Protein AF-A0A399SMX0-F1 (afdb_monomer_lite)

Organism: NCBI:txid2305463

Foldseek 3Di:
DDDDDPVVVVVVCCLLPVCLVVVVVCVCVVVVVVVVVCVVQPDDDDLDDDPPDDDPLDDPVLVVLVVQLVVLVVLLVVLVCCLRCVVPPVCVVPPDPVSVVVNVVSVVSNVVSVVSNVVSVVVNCVVCVVVLDDDPQQVVCVVCVQVSPVPSPGDGRDADSHHNVRSVVD

pLDDT: mean 92.51, std 8.22, range [53.62, 98.69]

Structure (mmCIF, N/CA/C/O backbone):
data_AF-A0A399SMX0-F1
#
_entry.id   AF-A0A399SMX0-F1
#
loop_
_atom_site.group_PDB
_atom_site.id
_atom_site.type_symbol
_atom_site.label_atom_id
_atom_site.label_alt_id
_atom_site.label_comp_id
_atom_site.label_asym_id
_atom_site.label_entity_id
_atom_site.label_seq_id
_atom_site.pdbx_PDB_ins_code
_atom_site.Cartn_x
_atom_site.Cartn_y
_atom_site.Cartn_z
_atom_site.occupancy
_atom_site.B_iso_or_equiv
_atom_site.auth_seq_id
_atom_site.auth_comp_id
_atom_site.auth_asym_id
_atom_site.auth_atom_id
_atom_site.pdbx_PDB_model_num
ATOM 1 N N . GLY A 1 1 ? 38.372 -0.736 -23.455 1.00 63.16 1 GLY A N 1
ATOM 2 C CA . GLY A 1 1 ? 37.572 -1.601 -22.562 1.00 63.16 1 GLY A CA 1
ATOM 3 C C . GLY A 1 1 ? 36.340 -0.846 -22.109 1.00 63.16 1 GLY A C 1
ATOM 4 O O . GLY A 1 1 ? 36.439 0.355 -21.906 1.00 63.16 1 GLY A O 1
ATOM 5 N N . VAL A 1 2 ? 35.186 -1.506 -21.988 1.00 72.88 2 VAL A N 1
ATOM 6 C CA . VAL A 1 2 ? 33.956 -0.865 -21.489 1.00 72.88 2 VAL A CA 1
ATOM 7 C C . VAL A 1 2 ? 34.016 -0.830 -19.962 1.00 72.88 2 VAL A C 1
ATOM 9 O O . VAL A 1 2 ? 34.093 -1.879 -19.324 1.00 72.88 2 VAL A O 1
ATOM 12 N N . LEU A 1 3 ? 34.013 0.364 -19.368 1.00 81.06 3 LEU A N 1
ATOM 13 C CA . LEU A 1 3 ? 33.960 0.519 -17.915 1.00 81.06 3 LEU A CA 1
ATOM 14 C C . LEU A 1 3 ? 32.567 0.116 -17.423 1.00 81.06 3 LEU A C 1
ATOM 16 O O . LEU A 1 3 ? 31.571 0.769 -17.722 1.00 81.06 3 LEU A O 1
ATOM 20 N N . ILE A 1 4 ? 32.496 -0.983 -16.674 1.00 83.94 4 ILE A N 1
ATOM 21 C CA . ILE A 1 4 ? 31.252 -1.495 -16.105 1.00 83.94 4 ILE A CA 1
ATOM 22 C C . ILE A 1 4 ? 31.286 -1.334 -14.584 1.00 83.94 4 ILE A C 1
ATOM 24 O O . ILE A 1 4 ? 32.104 -1.950 -13.898 1.00 83.94 4 ILE A O 1
ATOM 28 N N . GLN A 1 5 ? 30.333 -0.575 -14.035 1.00 91.38 5 GLN A N 1
ATOM 29 C CA . GLN A 1 5 ? 30.108 -0.524 -12.592 1.00 91.38 5 GLN A CA 1
ATOM 30 C C . GLN A 1 5 ? 29.532 -1.869 -12.112 1.00 91.38 5 GLN A C 1
ATOM 32 O O . GLN A 1 5 ? 28.353 -2.171 -12.321 1.00 91.38 5 GLN A O 1
ATOM 37 N N . ARG A 1 6 ? 30.361 -2.681 -11.444 1.00 90.69 6 ARG A N 1
ATOM 38 C CA . ARG A 1 6 ? 29.998 -4.041 -10.999 1.00 90.69 6 ARG A CA 1
ATOM 39 C C . ARG A 1 6 ? 28.710 -4.074 -10.166 1.00 90.69 6 ARG A C 1
ATOM 41 O O . ARG A 1 6 ? 27.843 -4.902 -10.427 1.00 90.69 6 ARG A O 1
ATOM 48 N N . THR A 1 7 ? 28.558 -3.166 -9.202 1.00 91.81 7 THR A N 1
ATOM 49 C CA . THR A 1 7 ? 27.385 -3.120 -8.309 1.00 91.81 7 THR A CA 1
ATOM 50 C C . THR A 1 7 ? 26.101 -2.763 -9.055 1.00 91.81 7 THR A C 1
ATOM 52 O O . THR A 1 7 ? 25.096 -3.455 -8.905 1.00 91.81 7 THR A O 1
ATOM 55 N N . GLY A 1 8 ? 26.143 -1.745 -9.921 1.00 92.38 8 GLY A N 1
ATOM 56 C CA . GLY A 1 8 ? 24.994 -1.345 -10.736 1.00 92.38 8 GLY A CA 1
ATOM 57 C C . GLY A 1 8 ? 24.539 -2.455 -11.684 1.00 92.38 8 GLY A C 1
ATOM 58 O O . GLY A 1 8 ? 23.341 -2.705 -11.818 1.00 92.38 8 GLY A O 1
ATOM 59 N N . GLN A 1 9 ? 25.481 -3.197 -12.278 1.00 92.94 9 GLN A N 1
ATOM 60 C CA . GLN A 1 9 ? 25.138 -4.368 -13.087 1.00 92.94 9 GLN A CA 1
ATOM 61 C C . GLN A 1 9 ? 24.515 -5.499 -12.273 1.00 92.94 9 GLN A C 1
ATOM 63 O O . GLN A 1 9 ? 23.510 -6.055 -12.712 1.00 92.94 9 GLN A O 1
ATOM 68 N N . LYS A 1 10 ? 25.053 -5.818 -11.087 1.00 94.12 10 LYS A N 1
ATOM 69 C CA . LYS A 1 10 ? 24.447 -6.821 -10.196 1.00 94.12 10 LYS A CA 1
ATOM 70 C C . LYS A 1 10 ? 23.005 -6.449 -9.844 1.00 94.12 10 LYS A C 1
ATOM 72 O O . LYS A 1 10 ? 22.117 -7.282 -10.003 1.00 94.12 10 LYS A O 1
ATOM 77 N N . TRP A 1 11 ? 22.756 -5.195 -9.459 1.00 93.50 11 TRP A N 1
ATOM 78 C CA . TRP A 1 11 ? 21.399 -4.707 -9.192 1.00 93.50 11 TRP A CA 1
ATOM 79 C C . TRP A 1 11 ? 20.492 -4.812 -10.420 1.00 93.50 11 TRP A C 1
ATOM 81 O O . TRP A 1 11 ? 19.371 -5.302 -10.322 1.00 93.50 11 TRP A O 1
ATOM 91 N N . ARG A 1 12 ? 20.976 -4.407 -11.601 1.00 93.00 12 ARG A N 1
ATOM 92 C CA . ARG A 1 12 ? 20.210 -4.490 -12.852 1.00 93.00 12 ARG A CA 1
ATOM 93 C C . ARG A 1 12 ? 19.805 -5.926 -13.186 1.00 93.00 12 ARG A C 1
ATOM 95 O O . ARG A 1 12 ? 18.670 -6.137 -13.610 1.00 93.00 12 ARG A O 1
ATOM 102 N N . LEU A 1 13 ? 20.718 -6.885 -13.028 1.00 94.44 13 LEU A N 1
ATOM 103 C CA . LEU A 1 13 ? 20.450 -8.307 -13.264 1.00 94.44 13 LEU A CA 1
ATOM 104 C C . LEU A 1 13 ? 19.453 -8.861 -12.243 1.00 94.44 13 LEU A C 1
ATOM 106 O O . LEU A 1 13 ? 18.505 -9.536 -12.627 1.00 94.44 13 LEU A O 1
ATOM 110 N N . PHE A 1 14 ? 19.611 -8.517 -10.965 1.00 95.25 14 PHE A N 1
ATOM 111 C CA . PHE A 1 14 ? 18.680 -8.929 -9.917 1.00 95.25 14 PHE A CA 1
ATOM 112 C C . PHE A 1 14 ? 17.272 -8.357 -10.132 1.00 95.25 14 PHE A C 1
ATOM 114 O O . PHE A 1 14 ? 16.289 -9.096 -10.100 1.00 95.25 14 PHE A O 1
ATOM 121 N N 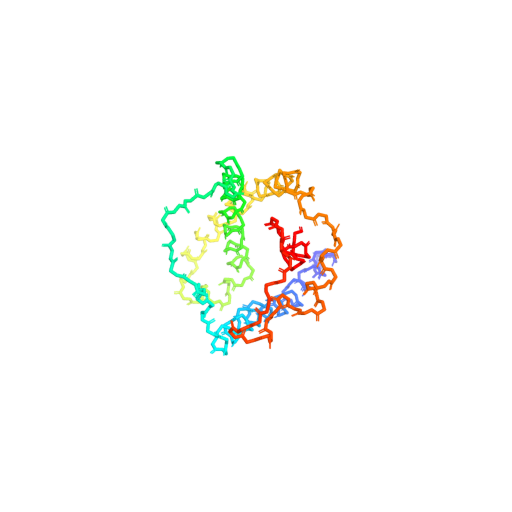. ARG A 1 15 ? 17.175 -7.055 -10.433 1.00 93.50 15 ARG A N 1
ATOM 122 C CA . ARG A 1 15 ? 15.906 -6.371 -10.698 1.0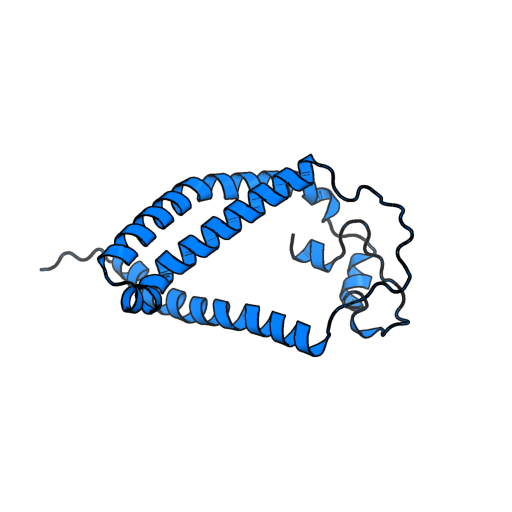0 93.50 15 ARG A CA 1
ATOM 123 C C . ARG A 1 15 ? 15.198 -6.937 -11.923 1.00 93.50 15 ARG A C 1
ATOM 125 O O . ARG A 1 15 ? 14.038 -7.301 -11.815 1.00 93.50 15 ARG A O 1
ATOM 132 N N . ASN A 1 16 ? 15.879 -7.003 -13.068 1.00 92.94 16 ASN A N 1
ATOM 133 C CA . ASN A 1 16 ? 15.265 -7.460 -14.321 1.00 92.94 16 ASN A CA 1
ATOM 134 C C . ASN A 1 16 ? 15.085 -8.986 -14.399 1.00 92.94 16 ASN A C 1
ATOM 136 O O . ASN A 1 16 ? 14.395 -9.456 -15.296 1.00 92.94 16 ASN A O 1
ATOM 140 N N . GLY A 1 17 ? 15.735 -9.746 -13.515 1.00 93.38 17 GLY A N 1
ATOM 141 C CA . GLY A 1 17 ? 15.564 -11.189 -13.381 1.00 93.38 17 GLY A CA 1
ATOM 142 C C . GLY A 1 17 ? 14.630 -11.512 -12.221 1.00 93.38 17 GLY A C 1
ATOM 143 O O . GLY A 1 17 ? 13.412 -11.536 -12.382 1.00 93.38 17 GLY A O 1
ATOM 144 N N . VAL A 1 18 ? 15.214 -11.734 -11.043 1.00 95.00 18 VAL A N 1
ATOM 145 C CA . VAL A 1 18 ? 14.518 -12.228 -9.844 1.00 95.00 18 VAL A CA 1
ATOM 146 C C . VAL A 1 18 ? 13.301 -11.369 -9.492 1.00 95.00 18 VAL A C 1
ATOM 148 O O . VAL A 1 18 ? 12.203 -11.910 -9.390 1.00 95.00 18 VAL A O 1
ATOM 151 N N . ILE A 1 19 ? 13.459 -10.046 -9.350 1.00 94.62 19 ILE A N 1
ATOM 152 C CA . ILE A 1 19 ? 12.342 -9.175 -8.934 1.00 94.62 19 ILE A CA 1
ATOM 153 C C . ILE A 1 19 ? 11.242 -9.151 -10.001 1.00 94.62 19 ILE A C 1
ATOM 155 O O . ILE A 1 19 ? 10.074 -9.330 -9.672 1.00 94.62 19 ILE A O 1
ATOM 159 N N . THR A 1 20 ? 11.589 -8.941 -11.273 1.00 94.50 20 THR A N 1
ATOM 160 C CA . THR A 1 20 ? 10.598 -8.880 -12.357 1.00 94.50 20 THR A CA 1
ATOM 161 C C . THR A 1 20 ? 9.805 -10.182 -12.489 1.00 94.50 20 THR A C 1
ATOM 163 O O . THR A 1 20 ? 8.590 -10.119 -12.672 1.00 94.50 20 THR A O 1
ATOM 166 N N . VAL A 1 21 ? 10.451 -11.346 -12.374 1.00 93.81 21 VAL A N 1
ATOM 167 C CA . VAL A 1 21 ? 9.780 -12.648 -12.522 1.00 93.81 21 VAL A CA 1
ATOM 168 C C . VAL A 1 21 ? 8.933 -12.979 -11.294 1.00 93.81 21 VAL A C 1
ATOM 170 O O . VAL A 1 21 ? 7.725 -13.171 -11.417 1.00 93.81 21 VAL A O 1
ATOM 173 N N . TRP A 1 22 ? 9.535 -13.017 -10.103 1.00 95.31 22 TRP A N 1
ATOM 174 C CA . TRP A 1 22 ? 8.822 -13.420 -8.886 1.00 95.31 22 TRP A CA 1
ATOM 175 C C . TRP A 1 22 ? 7.809 -12.374 -8.428 1.00 95.31 22 TRP A C 1
ATOM 177 O O . TRP A 1 22 ? 6.731 -12.730 -7.960 1.00 95.31 22 TRP A O 1
ATOM 187 N N . GLY A 1 23 ? 8.105 -11.089 -8.630 1.00 93.75 23 GLY A N 1
ATOM 188 C CA . GLY A 1 23 ? 7.133 -10.022 -8.414 1.00 93.75 23 GLY A CA 1
ATOM 189 C C . GLY A 1 23 ? 5.937 -10.144 -9.361 1.00 93.75 23 GLY A C 1
ATOM 190 O O . GLY A 1 23 ? 4.806 -9.959 -8.928 1.00 93.75 23 GLY A O 1
ATOM 191 N N . GLY A 1 24 ? 6.164 -10.531 -10.622 1.00 92.75 24 GLY A N 1
ATOM 192 C CA . GLY A 1 24 ? 5.086 -10.792 -11.578 1.00 92.75 24 GLY A CA 1
ATOM 193 C C . GLY A 1 24 ? 4.186 -11.944 -11.126 1.00 92.75 24 GLY A C 1
ATOM 194 O O . GLY A 1 24 ? 2.966 -11.800 -11.112 1.00 92.75 24 GLY A O 1
ATOM 195 N N . TRP A 1 25 ? 4.783 -13.051 -10.672 1.00 95.19 25 TRP A N 1
ATOM 196 C CA . TRP A 1 25 ? 4.030 -14.168 -10.095 1.00 95.19 25 TRP A CA 1
ATOM 197 C C . TRP A 1 25 ? 3.219 -13.754 -8.872 1.00 95.19 25 TRP A C 1
ATOM 199 O O . TRP A 1 25 ? 2.049 -14.108 -8.792 1.00 95.19 25 TRP A O 1
ATOM 209 N N . LEU A 1 26 ? 3.789 -12.968 -7.957 1.00 94.88 26 LEU A N 1
ATOM 210 C CA . LEU A 1 26 ? 3.071 -12.484 -6.777 1.00 94.88 26 LEU A CA 1
ATOM 211 C C . LEU A 1 26 ? 1.854 -11.623 -7.158 1.00 94.88 26 LEU A C 1
ATOM 213 O O . LEU A 1 26 ? 0.779 -11.800 -6.585 1.00 94.88 26 LEU A O 1
ATOM 217 N N . MET A 1 27 ? 2.006 -10.743 -8.156 1.00 93.19 27 MET A N 1
ATOM 218 C CA . MET A 1 27 ? 0.931 -9.879 -8.662 1.00 93.19 27 MET A CA 1
ATOM 219 C C . MET A 1 27 ? -0.230 -10.653 -9.290 1.00 93.19 27 MET A C 1
ATOM 221 O O . MET A 1 27 ? -1.342 -10.136 -9.324 1.00 93.19 27 MET A O 1
ATOM 225 N N . VAL A 1 28 ? 0.002 -11.873 -9.778 1.00 94.94 28 VAL A N 1
ATOM 226 C CA . VAL A 1 28 ? -1.059 -12.753 -10.289 1.00 94.94 28 VAL A CA 1
ATOM 227 C C . VAL A 1 28 ? -1.601 -13.647 -9.175 1.00 94.94 28 VAL A C 1
ATOM 229 O O . VAL A 1 28 ? -2.815 -13.754 -9.006 1.00 94.94 28 VAL A O 1
ATOM 232 N N . LEU A 1 29 ? -0.714 -14.263 -8.393 1.00 97.44 29 LEU A N 1
ATOM 233 C CA . LEU A 1 29 ? -1.048 -15.241 -7.362 1.00 97.44 29 LEU A CA 1
ATOM 234 C C . LEU A 1 29 ? -1.945 -14.633 -6.283 1.00 97.44 29 LEU A C 1
ATOM 236 O O . LEU A 1 29 ? -2.991 -15.198 -5.984 1.00 97.44 29 LEU A O 1
ATOM 240 N N . VAL A 1 30 ? -1.566 -13.484 -5.712 1.00 96.31 30 VAL A N 1
ATOM 241 C CA . VAL A 1 30 ? -2.290 -12.903 -4.571 1.00 96.31 30 VAL A CA 1
ATOM 242 C C . VAL A 1 30 ? -3.727 -12.520 -4.950 1.00 96.31 30 VAL A C 1
ATOM 244 O O . VAL A 1 30 ? -4.645 -13.003 -4.283 1.00 96.31 30 VAL A O 1
ATOM 247 N N . PRO A 1 31 ? -3.984 -11.752 -6.031 1.00 96.56 31 PRO A N 1
ATOM 248 C CA . PRO A 1 31 ? -5.353 -11.482 -6.461 1.00 96.56 31 PRO A CA 1
ATOM 249 C C . PRO A 1 31 ? -6.120 -12.747 -6.847 1.00 96.56 31 PRO A C 1
ATOM 251 O O . PRO A 1 31 ? -7.304 -12.839 -6.542 1.00 96.56 31 PRO A O 1
ATOM 254 N N . SER A 1 32 ? -5.462 -13.738 -7.462 1.00 97.81 32 SER A N 1
ATOM 255 C CA . SER A 1 32 ? -6.111 -15.005 -7.829 1.00 97.81 32 SER A CA 1
ATOM 256 C C . SER A 1 32 ? -6.548 -15.806 -6.604 1.00 97.81 32 SER A C 1
ATOM 258 O O . SER A 1 32 ? -7.639 -16.365 -6.605 1.00 97.81 32 SER A O 1
ATOM 260 N N . VAL A 1 33 ? -5.739 -15.835 -5.541 1.00 97.44 33 VAL A N 1
ATOM 261 C CA . VAL A 1 33 ? -6.091 -16.488 -4.270 1.00 97.44 33 VAL A CA 1
ATOM 262 C C . VAL A 1 33 ? -7.245 -15.756 -3.589 1.00 97.44 33 VAL A C 1
ATOM 264 O O . VAL A 1 33 ? -8.191 -16.402 -3.149 1.00 97.44 33 VAL A O 1
ATOM 267 N N . ILE A 1 34 ? -7.211 -14.419 -3.547 1.00 95.69 34 ILE A N 1
ATOM 268 C CA . ILE A 1 34 ? -8.305 -13.609 -2.986 1.00 95.69 34 ILE A CA 1
ATOM 269 C C . ILE A 1 34 ? -9.603 -13.839 -3.772 1.00 95.69 34 ILE A C 1
ATOM 271 O O . ILE A 1 34 ? -10.656 -14.061 -3.176 1.00 95.69 34 ILE A O 1
ATOM 275 N N . LEU A 1 35 ? -9.530 -13.831 -5.106 1.00 96.38 35 LEU A N 1
ATOM 276 C CA . LEU A 1 35 ? -10.673 -14.092 -5.977 1.00 96.38 35 LEU A CA 1
ATOM 277 C C . LEU A 1 35 ? -11.195 -15.521 -5.801 1.00 96.38 35 LEU A C 1
ATOM 279 O O . LEU A 1 35 ? -12.395 -15.708 -5.644 1.00 96.38 35 LEU A O 1
ATOM 283 N N . GLY A 1 36 ? -10.315 -16.522 -5.783 1.00 97.06 36 GLY A N 1
ATOM 284 C CA . GLY A 1 36 ? -10.685 -17.918 -5.560 1.00 97.06 36 GLY A CA 1
ATOM 285 C C . GLY A 1 36 ? -11.372 -18.120 -4.210 1.00 97.06 36 GLY A C 1
ATOM 286 O O . GLY A 1 36 ? -12.407 -18.779 -4.140 1.00 97.06 36 GLY A O 1
ATOM 287 N N . PHE A 1 37 ? -10.859 -17.482 -3.155 1.00 92.94 37 PHE A N 1
ATOM 288 C CA . PHE A 1 37 ? -11.500 -17.478 -1.843 1.00 92.94 37 PHE A CA 1
ATOM 289 C C . PHE A 1 37 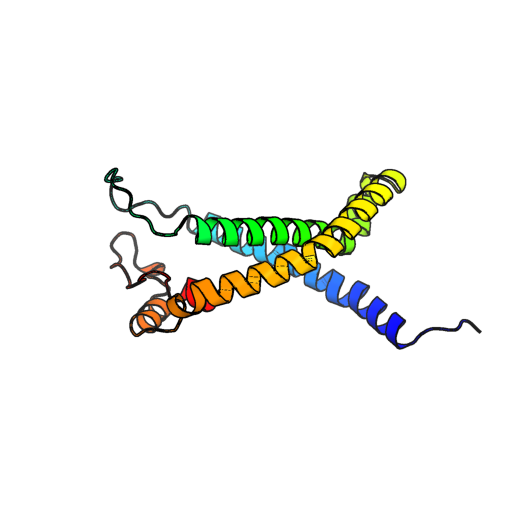? -12.889 -16.829 -1.887 1.00 92.94 37 PHE A C 1
ATOM 291 O O . PHE A 1 37 ? -13.843 -17.402 -1.365 1.00 92.94 37 PHE A O 1
ATOM 298 N N . PHE A 1 38 ? -13.027 -15.672 -2.540 1.00 93.12 38 PHE A N 1
ATOM 299 C CA . PHE A 1 38 ? -14.318 -14.997 -2.693 1.00 93.12 38 PHE A CA 1
ATOM 300 C C . PHE A 1 38 ? -15.330 -15.843 -3.478 1.00 93.12 38 PHE A C 1
ATOM 302 O O . PHE A 1 38 ? -16.478 -15.956 -3.058 1.00 93.12 38 PHE A O 1
ATOM 309 N N . LEU A 1 39 ? -14.913 -16.478 -4.577 1.00 95.31 39 LEU A N 1
ATOM 310 C CA . LEU A 1 39 ? -15.771 -17.357 -5.379 1.00 95.31 39 LEU A CA 1
ATOM 311 C C . LEU A 1 39 ? -16.205 -18.609 -4.607 1.00 95.31 39 LEU A C 1
ATOM 313 O O . LEU A 1 39 ? -17.320 -19.083 -4.794 1.00 95.31 39 LEU A O 1
ATOM 317 N N . TRP A 1 40 ? -15.343 -19.131 -3.733 1.00 92.50 40 TRP A N 1
ATOM 318 C CA . TRP A 1 40 ? -15.667 -20.274 -2.882 1.00 92.50 40 TRP A CA 1
ATOM 319 C C . TRP A 1 40 ? -16.600 -19.904 -1.722 1.00 92.50 40 TRP A C 1
ATOM 321 O O . TRP A 1 40 ? -17.550 -20.632 -1.439 1.00 92.50 40 TRP A O 1
ATOM 331 N N . ARG A 1 41 ? -16.338 -18.785 -1.034 1.00 86.69 41 ARG A N 1
ATOM 332 C CA . ARG A 1 41 ? -17.033 -18.426 0.213 1.00 86.69 41 ARG A CA 1
ATOM 333 C C . ARG A 1 41 ? -18.265 -17.543 0.010 1.00 86.69 41 ARG A C 1
ATOM 335 O O . ARG A 1 41 ? -19.164 -17.570 0.856 1.00 86.69 41 ARG A O 1
ATOM 342 N N . GLY A 1 42 ? -18.293 -16.760 -1.063 1.00 87.44 42 GLY A N 1
ATOM 343 C CA . GLY A 1 42 ? -19.314 -15.755 -1.334 1.00 87.44 42 GLY A CA 1
ATOM 344 C C . GLY A 1 42 ? -19.267 -14.551 -0.387 1.00 87.44 42 GLY A C 1
ATOM 345 O O . GLY A 1 42 ? -18.343 -14.369 0.409 1.00 87.44 42 GLY A O 1
ATOM 346 N N . MET A 1 43 ? -20.294 -13.707 -0.483 1.00 86.31 43 MET A N 1
ATOM 347 C CA . MET A 1 43 ? -20.488 -12.572 0.422 1.00 86.31 43 MET A CA 1
ATOM 348 C C . MET A 1 43 ? -20.927 -13.061 1.807 1.00 86.31 43 MET A C 1
ATOM 350 O O . MET A 1 43 ? -21.744 -13.971 1.913 1.00 86.31 43 MET A O 1
ATOM 354 N N . ILE A 1 44 ? -20.416 -12.435 2.870 1.00 82.81 44 ILE A N 1
ATOM 355 C CA . ILE A 1 44 ? -20.863 -12.684 4.247 1.00 82.81 44 ILE A CA 1
ATOM 356 C C . ILE A 1 44 ? -21.988 -11.681 4.557 1.00 82.81 44 ILE A C 1
ATOM 358 O O . ILE A 1 44 ? -21.690 -10.490 4.694 1.00 82.81 44 ILE A O 1
ATOM 362 N N . PRO A 1 45 ? -23.267 -12.104 4.617 1.00 82.88 45 PRO A N 1
ATOM 363 C CA . PRO A 1 45 ? -24.374 -11.199 4.897 1.00 82.88 45 PRO A CA 1
ATOM 364 C C . PRO A 1 45 ? -24.455 -10.853 6.388 1.00 82.88 45 PRO A C 1
ATOM 366 O O . PRO A 1 45 ? -23.869 -11.517 7.245 1.00 82.88 45 PRO A O 1
ATOM 369 N N . LEU A 1 46 ? -25.229 -9.814 6.701 1.00 82.94 46 LEU A N 1
ATOM 370 C CA . LEU A 1 46 ? -25.664 -9.560 8.072 1.00 82.94 46 LEU A CA 1
ATOM 371 C C . LEU A 1 46 ? -26.593 -10.693 8.525 1.00 82.94 46 LEU A C 1
ATOM 373 O O . LEU A 1 46 ? -27.460 -11.116 7.763 1.00 82.94 46 LEU A O 1
ATOM 377 N N . LYS A 1 47 ? -26.430 -11.152 9.771 1.00 82.06 47 LYS A N 1
ATOM 378 C CA . LYS A 1 47 ? -27.323 -12.157 10.374 1.00 82.06 47 LYS A CA 1
ATOM 379 C C . LYS A 1 47 ? -28.735 -11.609 10.613 1.00 82.06 47 LYS A C 1
ATOM 381 O O . LYS A 1 47 ? -29.702 -12.357 10.554 1.00 82.06 47 LYS A O 1
ATOM 386 N N . GLU A 1 48 ? -28.843 -10.306 10.862 1.00 84.81 48 GLU A N 1
ATOM 387 C CA . GLU A 1 48 ? -30.094 -9.612 11.171 1.00 84.81 48 GLU A CA 1
ATOM 388 C C . GLU A 1 48 ? -30.268 -8.358 10.302 1.00 84.81 48 GLU A C 1
ATOM 390 O O . GLU A 1 48 ? -29.308 -7.822 9.737 1.00 84.81 48 GLU A O 1
ATOM 395 N N . ALA A 1 49 ? -31.506 -7.870 10.202 1.00 89.56 49 ALA A N 1
ATOM 396 C CA . ALA A 1 49 ? -31.818 -6.661 9.449 1.00 89.56 49 ALA A CA 1
ATOM 397 C C . ALA A 1 49 ? -31.148 -5.409 10.068 1.00 89.56 49 ALA A C 1
ATOM 399 O O . ALA A 1 49 ? -31.064 -5.292 11.293 1.00 89.56 49 ALA A O 1
ATOM 400 N N . PRO A 1 50 ? -30.706 -4.427 9.254 1.00 90.00 50 PRO A N 1
ATOM 401 C CA . PRO A 1 50 ? -30.127 -3.190 9.771 1.00 90.00 50 PRO A CA 1
ATOM 402 C C . PRO A 1 50 ? -31.098 -2.426 10.682 1.00 90.00 50 PRO A C 1
ATOM 404 O O . PRO A 1 50 ? -32.209 -2.089 10.285 1.00 90.00 50 PRO A O 1
ATOM 407 N N . THR A 1 51 ? -30.645 -2.062 11.883 1.00 90.81 51 THR A N 1
ATOM 408 C CA . THR A 1 51 ? -31.466 -1.361 12.892 1.00 90.81 51 THR A CA 1
ATOM 409 C C . THR A 1 51 ? -31.663 0.136 12.613 1.00 90.81 51 THR A C 1
ATOM 411 O O . THR A 1 51 ? -32.370 0.821 13.350 1.00 90.81 51 THR A O 1
ATOM 414 N N . GLY A 1 52 ? -30.984 0.687 11.601 1.00 92.25 52 GLY A N 1
ATOM 415 C CA . GLY A 1 52 ? -30.987 2.118 11.264 1.00 92.25 52 GLY A CA 1
ATOM 416 C C . GLY A 1 52 ? -30.164 3.012 12.204 1.00 92.25 52 GLY A C 1
ATOM 417 O O . GLY A 1 52 ? -29.858 4.152 11.853 1.00 92.25 52 GLY A O 1
ATOM 418 N N . ARG A 1 53 ? -29.741 2.509 13.370 1.00 92.31 53 ARG A N 1
A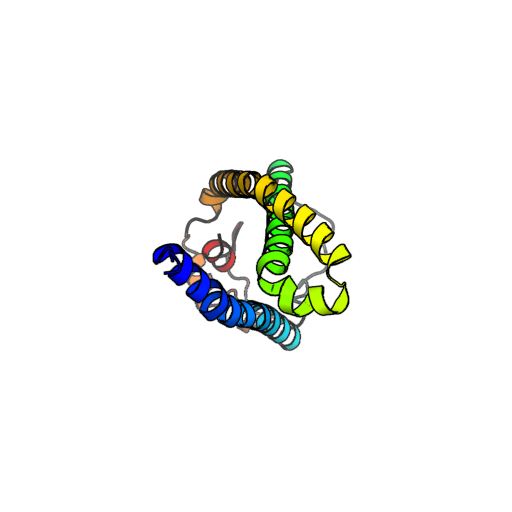TOM 419 C CA . ARG A 1 53 ? -28.890 3.237 14.322 1.00 92.31 53 ARG A CA 1
ATOM 420 C C . ARG A 1 53 ? -27.420 3.068 13.947 1.00 92.31 53 ARG A C 1
ATOM 422 O O . ARG A 1 53 ? -26.933 1.948 13.826 1.00 92.31 53 ARG A O 1
ATOM 429 N N . LYS A 1 54 ? -26.701 4.180 13.777 1.00 92.12 54 LYS A N 1
ATOM 430 C CA . LYS A 1 54 ? -25.260 4.185 13.485 1.00 92.12 54 LYS A CA 1
ATOM 431 C C . LYS A 1 54 ? -24.471 4.585 14.725 1.00 92.12 54 LYS A C 1
ATOM 433 O O . LYS A 1 54 ? -24.887 5.476 15.458 1.00 92.12 54 LYS A O 1
ATOM 438 N N . ILE A 1 55 ? -23.316 3.953 14.908 1.00 93.12 55 ILE A N 1
ATOM 439 C CA . ILE A 1 55 ? -22.306 4.350 15.891 1.00 93.12 55 ILE A CA 1
ATOM 440 C C . ILE A 1 55 ? -21.054 4.826 15.162 1.00 93.12 55 ILE A C 1
ATOM 442 O O . ILE A 1 55 ? -20.737 4.355 14.065 1.00 93.12 55 ILE A O 1
ATOM 446 N N . GLU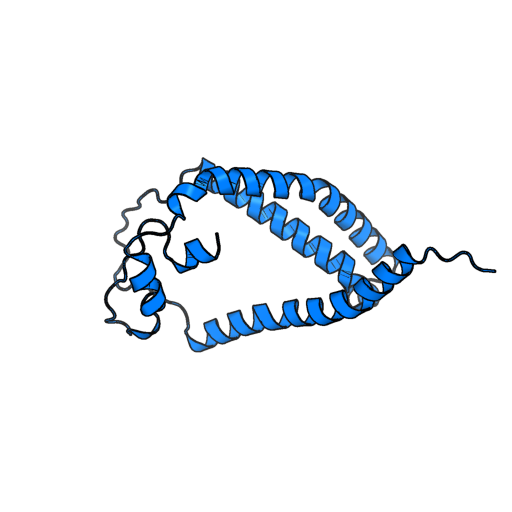 A 1 56 ? -20.330 5.757 15.767 1.00 94.88 56 GLU A N 1
ATOM 447 C CA . GLU A 1 56 ? -19.054 6.200 15.228 1.00 94.88 56 GLU A CA 1
ATOM 448 C C . GLU A 1 56 ? -17.960 5.174 15.549 1.00 94.88 56 GLU A C 1
ATOM 450 O O . GLU A 1 56 ? -17.482 5.085 16.675 1.00 94.88 56 GLU A O 1
ATOM 455 N N . ARG A 1 57 ? -17.564 4.377 14.547 1.00 94.31 57 ARG A N 1
ATOM 456 C CA . ARG A 1 57 ? -16.437 3.431 14.672 1.00 94.31 57 ARG A CA 1
ATOM 457 C C . ARG A 1 57 ? -15.072 4.109 14.479 1.00 94.31 57 ARG A C 1
ATOM 459 O O . ARG A 1 57 ? -14.086 3.706 15.101 1.00 94.31 57 ARG A O 1
ATOM 466 N N . PHE A 1 58 ? -15.026 5.115 13.603 1.00 95.88 58 PHE A N 1
ATOM 467 C CA . PHE A 1 58 ? -13.827 5.875 13.248 1.00 95.88 58 PHE A CA 1
ATOM 468 C C . PHE A 1 58 ? -14.145 7.362 13.155 1.00 95.88 58 PHE A C 1
ATOM 470 O O . PHE A 1 58 ? -15.086 7.745 12.458 1.00 95.88 58 PHE A O 1
ATOM 477 N N . THR A 1 59 ? -13.325 8.187 13.786 1.00 96.88 59 THR A N 1
ATOM 478 C CA . THR A 1 59 ? -13.399 9.650 13.737 1.00 96.88 59 THR A CA 1
ATOM 479 C C . THR A 1 59 ? -13.134 10.192 12.327 1.00 96.88 59 THR A C 1
ATOM 481 O O . THR A 1 59 ? -12.536 9.499 11.496 1.00 96.88 59 THR A O 1
ATOM 484 N N . PRO A 1 60 ? -13.543 11.433 12.001 1.00 97.31 60 PRO A N 1
ATOM 485 C CA . PRO A 1 60 ? -13.194 12.054 10.723 1.00 97.31 60 PRO A CA 1
ATOM 486 C C . PRO A 1 60 ? -11.680 12.095 10.478 1.00 97.31 60 PRO A C 1
ATOM 488 O O . PRO A 1 60 ? -11.233 11.782 9.380 1.00 97.31 60 PRO A O 1
ATOM 491 N N . THR A 1 61 ? -10.886 12.391 11.511 1.00 97.56 61 THR A N 1
ATOM 492 C CA . THR A 1 61 ? -9.417 12.428 11.434 1.00 97.56 61 THR A CA 1
ATOM 493 C C . THR A 1 61 ? -8.827 11.070 11.061 1.00 97.56 61 THR A C 1
ATOM 495 O O . THR A 1 61 ? -8.008 10.992 10.148 1.00 97.56 61 THR A O 1
ATOM 498 N N . GLU A 1 62 ? -9.292 9.995 11.701 1.00 97.12 62 GLU A N 1
ATOM 499 C CA . GLU A 1 62 ? -8.911 8.617 11.360 1.00 97.12 62 GLU A CA 1
ATOM 500 C C . GLU A 1 62 ? -9.194 8.299 9.888 1.00 97.12 62 GLU A C 1
ATOM 502 O O . GLU A 1 62 ? -8.351 7.742 9.182 1.00 97.12 62 GLU A O 1
ATOM 507 N N . ARG A 1 63 ? -10.361 8.720 9.388 1.00 97.81 63 ARG A N 1
ATOM 508 C CA . ARG A 1 63 ? -10.732 8.535 7.982 1.00 97.81 63 ARG A CA 1
ATOM 509 C C . ARG A 1 63 ? -9.833 9.345 7.047 1.00 97.81 63 ARG A C 1
ATOM 511 O O . ARG A 1 63 ? -9.427 8.811 6.021 1.00 97.81 63 ARG A O 1
ATOM 518 N N . TYR A 1 64 ? -9.484 10.590 7.377 1.00 98.06 64 TYR A N 1
ATOM 519 C CA . TYR A 1 64 ? -8.590 11.405 6.541 1.00 98.06 64 TYR A CA 1
ATOM 520 C C . TYR A 1 64 ? -7.180 10.821 6.445 1.00 98.06 64 TYR A C 1
ATOM 522 O O . TYR A 1 64 ? -6.613 10.771 5.351 1.00 98.06 64 TYR A O 1
ATOM 530 N N . VAL A 1 65 ? -6.631 10.336 7.563 1.00 98.12 65 VAL A N 1
ATOM 531 C CA . VAL A 1 65 ? -5.327 9.657 7.579 1.00 98.12 65 VAL A CA 1
ATOM 532 C C . VAL A 1 65 ? -5.382 8.398 6.718 1.00 98.12 65 VAL A C 1
ATOM 534 O O . VAL A 1 65 ? -4.523 8.211 5.855 1.00 98.12 65 VAL A O 1
ATOM 537 N N . HIS A 1 66 ? -6.430 7.582 6.875 1.00 98.00 66 HIS A N 1
ATOM 538 C CA . HIS A 1 66 ? -6.617 6.383 6.064 1.00 98.00 66 HIS A CA 1
ATOM 539 C C . HIS A 1 66 ? -6.730 6.698 4.567 1.00 98.00 66 HIS A C 1
ATOM 541 O O . HIS A 1 66 ? -6.024 6.093 3.768 1.00 98.00 66 HIS A O 1
ATOM 547 N N . TRP A 1 67 ? -7.563 7.664 4.170 1.00 98.44 67 TRP A N 1
ATOM 548 C CA . TRP A 1 67 ? -7.726 8.028 2.759 1.00 98.44 67 TRP A CA 1
ATOM 549 C C . TRP A 1 67 ? -6.455 8.622 2.155 1.00 98.44 67 TRP A C 1
ATOM 551 O O . TRP A 1 67 ? -6.123 8.308 1.013 1.00 98.44 67 TRP A O 1
ATOM 561 N N . THR A 1 68 ? -5.701 9.411 2.923 1.00 98.31 68 THR A N 1
ATOM 562 C CA . THR A 1 68 ? -4.393 9.922 2.487 1.00 98.31 68 THR A CA 1
ATOM 563 C C . THR A 1 68 ? -3.422 8.773 2.225 1.00 98.31 68 THR A C 1
ATOM 565 O O . THR A 1 68 ? -2.780 8.728 1.173 1.00 98.31 68 THR A O 1
ATOM 568 N N . MET A 1 69 ? -3.364 7.801 3.138 1.00 98.50 69 MET A N 1
ATOM 569 C CA . MET A 1 69 ? -2.544 6.599 2.996 1.00 98.50 69 MET A CA 1
ATOM 570 C C . MET A 1 69 ? -2.999 5.725 1.817 1.00 98.50 69 MET A C 1
ATOM 572 O O . MET A 1 69 ? -2.173 5.293 1.021 1.00 98.50 69 MET A O 1
ATOM 576 N N . ALA A 1 70 ? -4.304 5.505 1.649 1.00 98.38 70 ALA A N 1
ATOM 577 C CA . ALA A 1 70 ? -4.858 4.673 0.583 1.00 98.38 70 ALA A CA 1
ATOM 578 C C . ALA A 1 70 ? -4.612 5.272 -0.811 1.00 98.38 70 ALA A C 1
ATOM 580 O O . ALA A 1 70 ? -4.150 4.576 -1.714 1.00 98.38 70 ALA A O 1
ATOM 581 N N . ILE A 1 71 ? -4.869 6.570 -0.995 1.00 98.56 71 ILE A N 1
ATOM 582 C CA . ILE A 1 71 ? -4.673 7.249 -2.286 1.00 98.56 71 ILE A CA 1
ATOM 583 C C . ILE A 1 71 ? -3.188 7.282 -2.658 1.00 98.56 71 ILE A C 1
ATOM 585 O O . ILE A 1 71 ? -2.824 7.014 -3.809 1.00 98.56 71 ILE A O 1
ATOM 589 N N . SER A 1 72 ? -2.317 7.578 -1.690 1.00 98.56 72 SER A N 1
ATOM 590 C CA . SER A 1 72 ? -0.872 7.584 -1.925 1.00 98.56 72 SER A CA 1
ATOM 591 C C . SER A 1 72 ? -0.336 6.176 -2.210 1.00 98.56 72 SER A C 1
ATOM 593 O O . SER A 1 72 ? 0.406 6.009 -3.178 1.00 98.56 72 SER A O 1
ATOM 595 N N . PHE A 1 73 ? -0.798 5.150 -1.485 1.00 98.44 73 PHE A N 1
ATOM 596 C CA . PHE A 1 73 ? -0.492 3.743 -1.767 1.00 98.44 73 PHE A CA 1
ATOM 597 C C . PHE A 1 73 ? -0.888 3.335 -3.186 1.00 98.44 73 PHE A C 1
ATOM 599 O O . PHE A 1 73 ? -0.060 2.799 -3.918 1.00 98.44 73 PHE A O 1
ATOM 606 N N . VAL A 1 74 ? -2.129 3.606 -3.606 1.00 98.44 74 VAL A N 1
ATOM 607 C CA . VAL A 1 74 ? -2.604 3.253 -4.954 1.00 98.44 74 VAL A CA 1
ATOM 608 C C . VAL A 1 74 ? -1.785 3.981 -6.017 1.00 98.44 74 VAL A C 1
ATOM 610 O O . VAL A 1 74 ? -1.354 3.363 -6.990 1.00 98.44 74 VAL A O 1
ATOM 613 N N . THR A 1 75 ? -1.494 5.267 -5.809 1.00 98.56 75 THR A N 1
ATOM 614 C CA . THR A 1 75 ? -0.650 6.050 -6.724 1.00 98.56 75 THR A CA 1
ATOM 615 C C . THR A 1 75 ? 0.741 5.427 -6.864 1.00 98.56 75 THR A C 1
ATOM 617 O O . THR A 1 75 ? 1.225 5.249 -7.985 1.00 98.56 75 THR A O 1
ATOM 620 N N . LEU A 1 76 ? 1.373 5.040 -5.751 1.00 98.69 76 LEU A N 1
ATOM 621 C CA . LEU A 1 76 ? 2.684 4.382 -5.730 1.00 98.69 76 LEU A CA 1
ATOM 622 C C . LEU A 1 76 ? 2.652 2.980 -6.341 1.00 98.69 76 LEU A C 1
ATOM 624 O O . LEU A 1 76 ? 3.545 2.634 -7.111 1.00 98.69 76 LEU A O 1
ATOM 628 N N . GLY A 1 77 ? 1.619 2.193 -6.044 1.00 97.88 77 GLY A N 1
ATOM 629 C CA . GLY A 1 77 ? 1.428 0.849 -6.578 1.00 97.88 77 GLY A CA 1
ATOM 630 C C . GLY A 1 77 ? 1.290 0.868 -8.097 1.00 97.88 77 GLY A C 1
ATOM 631 O O . GLY A 1 77 ? 2.053 0.202 -8.795 1.00 97.88 77 GLY A O 1
ATOM 632 N N . VAL A 1 78 ? 0.387 1.700 -8.625 1.00 97.88 78 VAL A N 1
ATOM 633 C CA . VAL A 1 78 ? 0.174 1.841 -10.074 1.00 97.88 78 VAL A CA 1
ATOM 634 C C . VAL A 1 78 ? 1.440 2.339 -10.768 1.00 97.88 78 VAL A C 1
ATOM 636 O O . VAL A 1 78 ? 1.903 1.725 -11.731 1.00 97.88 78 VAL A O 1
ATOM 639 N N . SER A 1 79 ? 2.045 3.422 -10.273 1.00 98.50 79 SER A N 1
ATOM 640 C CA . SER A 1 79 ? 3.266 3.969 -10.879 1.00 98.50 79 SER A CA 1
ATOM 641 C C . SER A 1 79 ? 4.443 2.987 -10.812 1.00 98.50 79 SER A C 1
ATOM 643 O O . SER A 1 79 ? 5.143 2.814 -11.810 1.00 98.50 79 SER A O 1
ATOM 645 N N . GLY A 1 80 ? 4.621 2.276 -9.695 1.00 97.00 80 GLY A N 1
ATOM 646 C CA . GLY A 1 80 ? 5.650 1.249 -9.528 1.00 97.00 80 GLY A CA 1
ATOM 647 C C . GLY A 1 80 ? 5.469 0.065 -10.481 1.00 97.00 80 GLY A C 1
ATOM 648 O O . GLY A 1 80 ? 6.433 -0.351 -11.129 1.00 97.00 80 GLY A O 1
ATOM 649 N N . ILE A 1 81 ? 4.234 -0.428 -10.640 1.00 96.62 81 ILE A N 1
ATOM 650 C CA . ILE A 1 81 ? 3.903 -1.508 -11.583 1.00 96.62 81 ILE A CA 1
ATOM 651 C C . ILE A 1 81 ? 4.241 -1.088 -13.016 1.00 96.62 81 ILE A C 1
ATOM 653 O O . ILE A 1 81 ? 4.930 -1.820 -13.732 1.00 96.62 81 ILE A O 1
ATOM 657 N N . VAL A 1 82 ? 3.819 0.108 -13.434 1.00 97.31 82 VAL A N 1
ATOM 658 C CA . VAL A 1 82 ? 4.094 0.610 -14.788 1.00 97.31 82 VAL A CA 1
ATOM 659 C C . VAL A 1 82 ? 5.594 0.815 -15.013 1.00 97.31 82 VAL A C 1
ATOM 661 O O . VAL A 1 82 ? 6.116 0.439 -16.061 1.00 97.31 82 VAL A O 1
ATOM 664 N N . MET A 1 83 ? 6.329 1.346 -14.034 1.00 95.69 83 MET A N 1
ATOM 665 C CA . MET A 1 83 ? 7.778 1.540 -14.151 1.00 95.69 83 MET A CA 1
ATOM 666 C C . MET A 1 83 ? 8.573 0.226 -14.170 1.00 95.69 83 MET A C 1
ATOM 668 O O . MET A 1 83 ? 9.662 0.175 -14.752 1.00 95.69 83 MET A O 1
ATOM 672 N N . LEU A 1 84 ? 8.078 -0.827 -13.513 1.00 95.62 84 LEU A N 1
ATOM 673 C CA . LEU A 1 84 ? 8.763 -2.116 -13.435 1.00 95.62 84 LEU A CA 1
ATOM 674 C C . LEU A 1 84 ? 8.422 -3.035 -14.617 1.00 95.62 84 LEU A C 1
ATOM 676 O O . LEU A 1 84 ? 9.340 -3.593 -15.221 1.00 95.62 84 LEU A O 1
ATOM 680 N N . TRP A 1 85 ? 7.143 -3.149 -14.985 1.00 96.06 85 TRP A N 1
ATOM 681 C CA . TRP A 1 85 ? 6.668 -4.077 -16.020 1.00 96.06 85 TRP A CA 1
ATOM 682 C C . TRP A 1 85 ? 6.119 -3.412 -17.280 1.00 96.06 85 TRP A C 1
ATOM 684 O O . TRP A 1 85 ? 5.970 -4.088 -18.296 1.00 96.06 85 TRP A O 1
ATOM 694 N N . GLY A 1 86 ? 5.857 -2.103 -17.277 1.00 95.69 86 GLY A N 1
ATOM 695 C CA . GLY A 1 86 ? 5.188 -1.420 -18.389 1.00 95.69 86 GLY A CA 1
ATOM 696 C C . GLY A 1 86 ? 5.886 -1.596 -19.740 1.00 95.69 86 GLY A C 1
ATOM 697 O O . GLY A 1 86 ? 5.213 -1.696 -20.759 1.00 95.69 86 GLY A O 1
ATOM 698 N N . LYS A 1 87 ? 7.215 -1.756 -19.766 1.00 94.44 87 LYS A N 1
ATOM 699 C CA . LYS A 1 87 ? 7.959 -2.034 -21.008 1.00 94.44 87 LYS A CA 1
ATOM 700 C C . LYS A 1 87 ? 7.581 -3.364 -21.684 1.00 94.44 87 LYS A C 1
ATOM 702 O O . LYS A 1 87 ? 7.793 -3.504 -22.879 1.00 94.44 87 LYS A O 1
ATOM 707 N N . HIS A 1 88 ? 7.071 -4.336 -20.928 1.00 92.56 88 HIS A N 1
ATOM 708 C CA . HIS A 1 88 ? 6.720 -5.666 -21.432 1.00 92.56 88 HIS A CA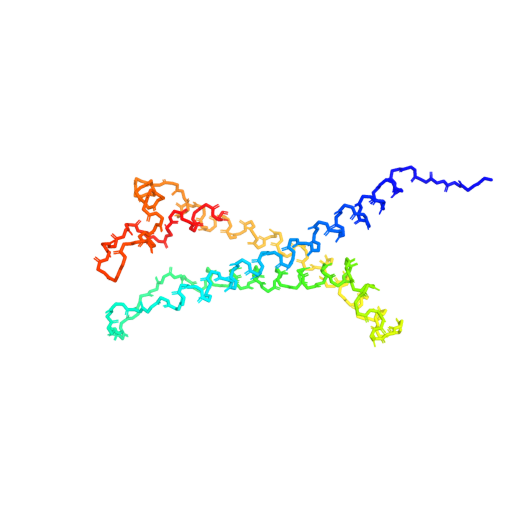 1
ATOM 709 C C . HIS A 1 88 ? 5.288 -5.735 -21.969 1.00 92.56 88 HIS A C 1
ATOM 711 O O . HIS A 1 88 ? 5.029 -6.514 -22.877 1.00 92.56 88 HIS A O 1
ATOM 717 N N . PHE A 1 89 ? 4.378 -4.920 -21.425 1.00 91.94 89 PHE A N 1
ATOM 718 C CA . PHE A 1 89 ? 2.942 -5.026 -21.713 1.00 91.94 89 PHE A CA 1
ATOM 719 C C . PHE A 1 89 ? 2.338 -3.735 -22.268 1.00 91.94 89 PHE A C 1
ATOM 721 O O . PHE A 1 89 ? 1.556 -3.786 -23.205 1.00 91.94 89 PHE A O 1
ATOM 728 N N . LEU A 1 90 ? 2.715 -2.568 -21.735 1.00 96.19 90 LEU A N 1
ATOM 729 C CA . LEU A 1 90 ? 2.166 -1.278 -22.166 1.00 96.19 90 LEU A CA 1
ATOM 730 C C . LEU A 1 90 ? 2.922 -0.696 -23.358 1.00 96.19 90 LEU A C 1
ATOM 732 O O . LEU A 1 90 ? 2.297 -0.189 -24.282 1.00 96.19 90 LEU A O 1
ATOM 736 N N . LEU A 1 91 ? 4.256 -0.773 -23.366 1.00 97.00 91 LEU A N 1
ATOM 737 C CA . LEU A 1 91 ? 5.062 -0.223 -24.460 1.00 97.00 91 LEU A CA 1
ATOM 738 C C . LEU A 1 91 ? 4.706 -0.829 -25.836 1.00 97.00 91 LEU A C 1
ATOM 740 O O . LEU A 1 91 ? 4.552 -0.041 -26.769 1.00 97.00 91 LEU A O 1
ATOM 744 N N . PRO A 1 92 ? 4.509 -2.158 -25.993 1.00 97.38 92 PRO A N 1
ATOM 745 C CA . PRO A 1 92 ? 4.099 -2.736 -27.278 1.00 97.38 92 PRO A CA 1
ATOM 746 C C . PRO A 1 92 ? 2.729 -2.253 -27.777 1.00 97.38 92 PRO A C 1
ATOM 748 O O . PRO A 1 92 ? 2.483 -2.280 -28.976 1.00 97.38 92 PRO A O 1
ATOM 751 N N . ILE A 1 93 ? 1.848 -1.813 -26.871 1.00 97.50 93 ILE A N 1
ATOM 752 C CA . ILE A 1 93 ? 0.480 -1.375 -27.189 1.00 97.50 93 ILE A CA 1
ATOM 753 C C . ILE A 1 93 ? 0.438 0.132 -27.475 1.00 97.50 93 ILE A C 1
ATOM 755 O O . ILE A 1 93 ? -0.207 0.574 -28.419 1.00 97.50 93 ILE A O 1
ATOM 759 N N . LEU A 1 94 ? 1.118 0.933 -26.651 1.00 97.19 94 LEU A N 1
ATOM 760 C CA . LEU A 1 94 ? 1.051 2.398 -26.689 1.00 97.19 94 LEU A CA 1
ATOM 761 C C . LEU A 1 94 ? 2.089 3.032 -27.627 1.00 97.19 94 LEU A C 1
ATOM 763 O O . LEU A 1 94 ? 1.954 4.197 -28.002 1.00 97.19 94 LEU A O 1
ATOM 767 N N . GLY A 1 95 ? 3.155 2.301 -27.964 1.00 97.38 95 GLY A N 1
ATOM 768 C CA . GLY A 1 95 ? 4.314 2.840 -28.668 1.00 97.38 95 GLY A CA 1
ATOM 769 C C . GLY A 1 95 ? 5.177 3.765 -27.799 1.00 97.38 95 GLY A C 1
ATOM 770 O O . GLY A 1 95 ? 4.817 4.168 -26.689 1.00 97.38 95 GLY A O 1
ATOM 771 N N . HIS A 1 96 ? 6.363 4.110 -28.307 1.00 97.06 96 HIS A N 1
ATOM 772 C CA . HIS A 1 96 ? 7.390 4.819 -27.535 1.00 97.06 96 HIS A CA 1
ATOM 773 C C . HIS A 1 96 ? 6.962 6.207 -27.043 1.00 97.06 96 HIS A C 1
ATOM 775 O O . HIS A 1 96 ? 7.278 6.562 -25.909 1.00 97.06 96 HIS A O 1
ATOM 781 N N . GLN A 1 97 ? 6.236 6.978 -27.859 1.00 97.50 97 GLN A N 1
ATOM 782 C CA . GLN A 1 97 ? 5.885 8.362 -27.524 1.00 97.50 97 GLN A CA 1
ATOM 783 C C . GLN A 1 97 ? 4.920 8.441 -26.338 1.00 97.50 97 GLN A C 1
ATOM 785 O O . GLN A 1 97 ? 5.210 9.104 -25.341 1.00 97.50 97 GLN A O 1
ATOM 790 N N . LEU A 1 98 ? 3.793 7.728 -26.410 1.00 97.69 98 LEU A N 1
ATOM 791 C CA . LEU A 1 98 ? 2.791 7.749 -25.347 1.00 97.69 98 LEU A CA 1
ATOM 792 C C . LEU A 1 98 ? 3.307 7.063 -24.076 1.00 97.69 98 LEU A C 1
ATOM 794 O O . LEU A 1 98 ? 3.119 7.581 -22.975 1.00 97.69 98 LEU A O 1
ATOM 798 N N . PHE A 1 99 ? 4.027 5.945 -24.216 1.00 98.00 99 PHE A N 1
ATOM 799 C CA . PHE A 1 99 ? 4.662 5.285 -23.076 1.00 98.00 99 PHE A CA 1
ATOM 800 C C . PHE A 1 99 ? 5.716 6.176 -22.398 1.00 98.00 99 PHE A C 1
ATOM 802 O O . PHE A 1 99 ? 5.810 6.198 -21.168 1.00 98.00 99 PHE A O 1
ATOM 809 N N . GLY A 1 100 ? 6.486 6.943 -23.176 1.00 97.81 100 GLY A N 1
ATOM 810 C CA . GLY A 1 100 ? 7.458 7.911 -22.668 1.00 97.81 100 GLY A CA 1
ATOM 811 C C . GLY A 1 100 ? 6.809 8.980 -21.786 1.00 97.81 100 GLY A C 1
ATOM 812 O O . GLY A 1 100 ? 7.225 9.166 -20.643 1.00 97.81 100 GLY A O 1
ATOM 813 N N . TRP A 1 101 ? 5.742 9.623 -22.268 1.00 98.31 101 TRP A N 1
ATOM 814 C CA . TRP A 1 101 ? 4.985 10.609 -21.486 1.00 98.31 101 TRP A CA 1
ATOM 815 C C . TRP A 1 101 ? 4.343 10.011 -20.233 1.00 98.31 101 TRP A C 1
ATOM 817 O O . TRP A 1 101 ? 4.462 10.580 -19.146 1.00 98.31 101 TRP A O 1
ATOM 827 N N . LEU A 1 102 ? 3.718 8.838 -20.361 1.00 97.94 102 LEU A N 1
ATOM 828 C CA . LEU A 1 102 ? 3.097 8.137 -19.240 1.00 97.94 102 LEU A CA 1
ATOM 829 C C . LEU A 1 102 ? 4.119 7.818 -18.142 1.00 97.94 102 LEU A C 1
ATOM 831 O O . LEU A 1 102 ? 3.908 8.136 -16.973 1.00 97.94 102 LEU A O 1
ATOM 835 N N . THR A 1 103 ? 5.248 7.206 -18.505 1.00 97.69 103 THR A N 1
ATOM 836 C CA . THR A 1 103 ? 6.291 6.843 -17.536 1.00 97.69 103 THR A CA 1
ATOM 837 C C . THR A 1 103 ? 6.987 8.059 -16.939 1.00 97.69 103 THR A C 1
ATOM 839 O O . THR A 1 103 ? 7.343 8.026 -15.761 1.00 97.69 103 THR A O 1
ATOM 842 N N . TYR A 1 104 ? 7.139 9.149 -17.697 1.00 98.25 104 TYR A N 1
ATOM 843 C CA . TYR A 1 104 ? 7.630 10.415 -17.163 1.00 98.25 104 TYR A CA 1
ATOM 844 C C . TYR A 1 104 ? 6.702 10.954 -16.069 1.00 98.25 104 TYR A C 1
ATOM 846 O O . TYR A 1 104 ? 7.170 11.240 -14.964 1.00 98.25 104 TYR A O 1
ATOM 854 N N . LEU A 1 105 ? 5.396 11.040 -16.337 1.00 98.44 105 LEU A N 1
ATOM 855 C CA . LEU A 1 105 ? 4.406 11.489 -15.357 1.00 98.44 105 LEU A CA 1
ATOM 856 C C . LEU A 1 105 ? 4.417 10.597 -14.109 1.00 98.44 105 LEU A C 1
ATOM 858 O O . LEU A 1 105 ? 4.579 11.092 -12.994 1.00 98.44 105 LEU A O 1
ATOM 862 N N . LEU A 1 106 ? 4.309 9.279 -14.296 1.00 98.50 106 LEU A N 1
ATOM 863 C CA . LEU A 1 106 ? 4.233 8.321 -13.194 1.00 98.50 106 LEU A CA 1
ATOM 864 C C . LEU A 1 106 ? 5.496 8.308 -12.334 1.00 98.50 106 LEU A C 1
ATOM 866 O O . LEU A 1 106 ? 5.381 8.231 -11.117 1.00 98.50 106 LEU A O 1
ATOM 870 N N . LYS A 1 107 ? 6.689 8.446 -12.924 1.00 98.25 107 LYS A N 1
ATOM 871 C CA . LYS A 1 107 ? 7.942 8.560 -12.163 1.00 98.25 107 LYS A CA 1
ATOM 872 C C . LYS A 1 107 ? 7.941 9.793 -11.261 1.00 98.25 107 LYS A C 1
ATOM 874 O O . LYS A 1 107 ? 8.348 9.707 -10.106 1.00 98.25 107 LYS A O 1
ATOM 879 N N . ASN A 1 108 ? 7.505 10.941 -11.783 1.00 98.50 108 ASN A N 1
ATOM 880 C CA . ASN A 1 108 ? 7.458 12.175 -10.999 1.00 98.50 108 ASN A CA 1
ATOM 881 C C . ASN A 1 108 ? 6.424 12.077 -9.870 1.00 98.50 108 ASN A C 1
ATOM 883 O O . ASN A 1 108 ? 6.743 12.417 -8.732 1.00 98.50 108 ASN A O 1
ATOM 887 N N . LEU A 1 109 ? 5.235 11.532 -10.153 1.00 98.44 109 LEU A N 1
ATOM 888 C CA . LEU A 1 109 ? 4.229 11.257 -9.126 1.00 98.44 109 LEU A CA 1
ATOM 889 C C . LEU A 1 109 ? 4.757 10.287 -8.064 1.00 98.44 109 LEU A C 1
ATOM 891 O O . LEU A 1 109 ? 4.612 10.561 -6.880 1.00 98.44 109 LEU A O 1
ATOM 895 N N . HIS A 1 110 ? 5.421 9.200 -8.461 1.00 98.62 110 HIS A N 1
ATOM 896 C CA . HIS A 1 110 ? 5.972 8.217 -7.527 1.00 98.62 110 HIS A CA 1
ATOM 897 C C . HIS A 1 110 ? 6.992 8.851 -6.574 1.00 98.62 110 HIS A C 1
ATOM 899 O O . HIS A 1 110 ? 6.915 8.673 -5.361 1.00 98.62 110 HIS A O 1
ATOM 905 N N . ASN A 1 111 ? 7.915 9.647 -7.119 1.00 98.12 111 ASN A N 1
ATOM 906 C CA . ASN A 1 111 ? 8.946 10.315 -6.330 1.00 98.12 111 ASN A CA 1
ATOM 907 C C . ASN A 1 111 ? 8.365 11.356 -5.363 1.00 98.12 111 ASN A C 1
ATOM 909 O O . ASN A 1 111 ? 8.867 11.493 -4.251 1.00 98.12 111 ASN A O 1
ATOM 913 N N . LEU A 1 112 ? 7.318 12.079 -5.774 1.00 97.75 112 LEU A N 1
ATOM 914 C CA . LEU A 1 112 ? 6.676 13.099 -4.944 1.00 97.75 112 LEU A CA 1
ATOM 915 C C . LEU A 1 112 ? 5.774 12.490 -3.859 1.00 97.75 112 LEU A C 1
ATOM 917 O O . LEU A 1 112 ? 5.767 12.954 -2.722 1.00 97.75 112 LEU A O 1
ATOM 921 N N . VAL A 1 113 ? 5.012 11.452 -4.205 1.00 98.44 113 VAL A N 1
ATOM 922 C CA . VAL A 1 113 ? 4.020 10.825 -3.318 1.00 98.44 113 VAL A CA 1
ATOM 923 C C . VAL A 1 113 ? 4.667 9.844 -2.337 1.00 98.44 113 VAL A C 1
ATOM 925 O O . VAL A 1 113 ? 4.120 9.620 -1.261 1.00 98.44 113 VAL A O 1
ATOM 928 N N . GLY A 1 114 ? 5.850 9.306 -2.651 1.00 98.31 114 GLY A N 1
ATOM 929 C CA . GLY A 1 114 ? 6.596 8.394 -1.776 1.00 98.31 114 GLY A CA 1
ATOM 930 C C . GLY A 1 114 ? 6.769 8.930 -0.349 1.00 98.31 114 GLY A C 1
ATOM 931 O O . GLY A 1 114 ? 6.306 8.288 0.594 1.00 98.31 114 GLY A O 1
ATOM 932 N N . PRO A 1 115 ? 7.360 10.126 -0.164 1.00 98.25 115 PRO A N 1
ATOM 933 C CA . PRO A 1 115 ? 7.478 10.752 1.152 1.00 98.25 115 PRO A CA 1
ATOM 934 C C . PRO A 1 115 ? 6.134 10.965 1.863 1.00 98.25 115 PRO A C 1
ATOM 936 O O . PRO A 1 115 ? 6.037 10.716 3.064 1.00 98.25 115 PRO A O 1
ATOM 939 N N . LEU A 1 116 ? 5.089 11.374 1.132 1.00 98.00 116 LEU A N 1
ATOM 940 C CA . LEU A 1 116 ? 3.745 11.563 1.690 1.00 98.00 116 LEU A CA 1
ATOM 941 C C . LEU A 1 116 ? 3.176 10.248 2.242 1.00 98.00 116 LEU A C 1
ATOM 943 O O . LEU A 1 116 ? 2.653 10.226 3.356 1.00 98.00 116 LEU A O 1
ATOM 947 N N . PHE A 1 117 ? 3.318 9.151 1.496 1.00 98.44 117 PHE A N 1
ATOM 948 C CA . PHE A 1 117 ? 2.881 7.831 1.942 1.00 98.44 117 PHE A CA 1
ATOM 949 C C . PHE A 1 117 ? 3.623 7.396 3.209 1.00 98.44 117 PHE A C 1
ATOM 951 O O . PHE A 1 117 ? 2.984 6.990 4.180 1.00 98.44 117 PHE A O 1
ATOM 958 N N . THR A 1 118 ? 4.947 7.566 3.249 1.00 98.31 118 THR A N 1
ATOM 959 C CA . THR A 1 118 ? 5.764 7.243 4.430 1.00 98.31 118 THR A CA 1
ATOM 960 C C . THR A 1 118 ? 5.283 7.988 5.674 1.00 98.31 118 THR A C 1
ATOM 962 O O . THR A 1 118 ? 5.080 7.373 6.720 1.00 98.31 118 THR A O 1
ATOM 965 N N . VAL A 1 119 ? 5.041 9.299 5.568 1.00 98.31 119 VAL A N 1
ATOM 966 C CA . VAL A 1 119 ? 4.512 10.091 6.689 1.00 98.31 119 VAL A CA 1
ATOM 967 C C . VAL A 1 119 ? 3.120 9.602 7.092 1.00 98.31 119 VAL A C 1
ATOM 969 O O . VAL A 1 119 ? 2.846 9.459 8.283 1.00 98.31 119 VAL A O 1
ATOM 972 N N . SER A 1 120 ? 2.253 9.289 6.124 1.00 98.06 120 SER A N 1
ATOM 973 C CA . SER A 1 120 ? 0.900 8.803 6.411 1.00 98.06 120 SER A CA 1
ATOM 974 C C . SER A 1 120 ? 0.892 7.479 7.183 1.00 98.06 120 SER A C 1
ATOM 976 O O . SER A 1 120 ? 0.094 7.342 8.108 1.00 98.06 120 SER A O 1
ATOM 978 N N . ILE A 1 121 ? 1.819 6.555 6.886 1.00 97.94 121 ILE A N 1
ATOM 979 C CA . ILE A 1 121 ? 1.981 5.298 7.635 1.00 97.94 121 ILE A CA 1
ATOM 980 C C . ILE A 1 121 ? 2.391 5.582 9.078 1.00 97.94 121 ILE A C 1
ATOM 982 O O . ILE A 1 121 ? 1.834 4.991 9.996 1.00 97.94 121 ILE A O 1
ATOM 986 N N . ILE A 1 122 ? 3.346 6.488 9.303 1.00 98.44 122 ILE A N 1
ATOM 987 C CA . ILE A 1 122 ? 3.809 6.810 10.661 1.00 98.44 122 ILE A CA 1
ATOM 988 C C . ILE A 1 122 ? 2.657 7.385 11.492 1.00 98.44 122 ILE A C 1
ATOM 990 O O . ILE A 1 122 ? 2.441 6.970 12.631 1.00 98.44 122 ILE A O 1
ATOM 994 N N . VAL A 1 123 ? 1.883 8.306 10.912 1.00 98.19 123 VAL A N 1
ATOM 995 C CA . VAL A 1 123 ? 0.711 8.892 11.575 1.00 98.19 123 VAL A CA 1
ATOM 996 C C . VAL A 1 123 ? -0.352 7.824 11.853 1.00 98.19 123 VAL A C 1
ATOM 998 O O . VAL A 1 123 ? -0.855 7.749 12.973 1.00 98.19 123 VAL A O 1
ATOM 1001 N N . ALA A 1 124 ? -0.656 6.971 10.870 1.00 97.88 124 ALA A N 1
ATOM 1002 C CA . ALA A 1 124 ? -1.572 5.840 11.014 1.00 97.88 124 ALA A CA 1
ATOM 1003 C C . ALA A 1 124 ? -1.140 4.885 12.137 1.00 97.88 124 ALA A C 1
ATOM 1005 O O . ALA A 1 124 ? -1.954 4.492 12.974 1.00 97.88 124 ALA A O 1
ATOM 1006 N N . PHE A 1 125 ? 0.149 4.551 12.193 1.00 98.12 125 PHE A N 1
ATOM 1007 C CA . PHE A 1 125 ? 0.704 3.669 13.208 1.00 98.12 125 PHE A CA 1
ATOM 1008 C C . PHE A 1 125 ? 0.500 4.245 14.610 1.00 98.12 125 PHE A C 1
ATOM 1010 O O . PHE A 1 125 ? -0.097 3.591 15.460 1.00 98.12 125 PHE A O 1
ATOM 1017 N N . VAL A 1 126 ? 0.915 5.494 14.849 1.00 98.06 126 VAL A N 1
ATOM 1018 C CA . VAL A 1 126 ? 0.746 6.144 16.163 1.00 98.06 126 VAL A CA 1
ATOM 1019 C C . VAL A 1 126 ? -0.730 6.224 16.563 1.00 98.06 126 VAL A C 1
ATOM 1021 O O . VAL A 1 126 ? -1.062 6.046 17.734 1.00 98.06 126 VAL A O 1
ATOM 1024 N N . MET A 1 127 ? -1.620 6.448 15.595 1.00 97.06 127 MET A N 1
ATOM 1025 C CA . MET A 1 127 ? -3.058 6.559 15.822 1.00 97.06 127 MET A CA 1
ATOM 1026 C C . MET A 1 127 ? -3.710 5.236 16.245 1.00 97.06 127 MET A C 1
ATOM 1028 O O . MET A 1 127 ? -4.562 5.242 17.131 1.00 97.06 127 MET A O 1
ATOM 1032 N N . TRP A 1 128 ? -3.311 4.107 15.648 1.00 97.19 128 TRP A N 1
ATOM 1033 C CA . TRP A 1 128 ? -4.000 2.822 15.830 1.00 97.19 128 TRP A CA 1
ATOM 1034 C C . TRP A 1 128 ? -3.201 1.749 16.580 1.00 97.19 128 TRP A C 1
ATOM 1036 O O . TRP A 1 128 ? -3.776 0.715 16.925 1.00 97.19 128 TRP A O 1
ATOM 1046 N N . VAL A 1 129 ? -1.921 1.968 16.905 1.00 97.31 129 VAL A N 1
ATOM 1047 C CA . VAL A 1 129 ? -1.067 0.941 17.539 1.00 97.31 129 VAL A CA 1
ATOM 1048 C C . VAL A 1 129 ? -1.650 0.411 18.843 1.00 97.31 129 VAL A C 1
ATOM 1050 O O . VAL A 1 129 ? -1.682 -0.796 19.065 1.00 97.31 129 VAL A O 1
ATOM 1053 N N . ARG A 1 130 ? -2.200 1.290 19.686 1.00 95.69 130 ARG A N 1
ATOM 1054 C CA . ARG A 1 130 ? -2.791 0.897 20.973 1.00 95.69 130 ARG A CA 1
ATOM 1055 C C . ARG A 1 130 ? -3.993 -0.038 20.807 1.00 95.69 130 ARG A C 1
ATOM 1057 O O . ARG A 1 130 ? -4.211 -0.925 21.636 1.00 95.69 130 ARG A O 1
ATOM 1064 N N . ASP A 1 131 ? -4.779 0.161 19.757 1.00 94.19 131 ASP A N 1
ATOM 1065 C CA . ASP A 1 131 ? -5.952 -0.666 19.483 1.00 94.19 131 ASP A CA 1
ATOM 1066 C C . ASP A 1 131 ? -5.586 -2.011 18.854 1.00 94.19 131 ASP A C 1
ATOM 1068 O O . ASP A 1 131 ? -6.362 -2.963 18.968 1.00 94.19 131 ASP A O 1
ATOM 1072 N N . ASN A 1 132 ? -4.389 -2.103 18.270 1.00 96.31 132 ASN A N 1
ATOM 1073 C CA . ASN A 1 132 ? -3.894 -3.300 17.604 1.00 96.31 132 ASN A CA 1
ATOM 1074 C C . ASN A 1 132 ? -2.992 -4.191 18.471 1.00 96.31 132 ASN A C 1
ATOM 1076 O O . ASN A 1 132 ? -2.571 -5.256 18.028 1.00 96.31 132 ASN A O 1
ATOM 1080 N N . LEU A 1 133 ? -2.739 -3.825 19.732 1.00 95.31 133 LEU A N 1
ATOM 1081 C CA . LEU A 1 133 ? -1.997 -4.695 20.647 1.00 95.31 133 LEU A CA 1
ATOM 1082 C C . LEU A 1 133 ? -2.749 -6.019 20.923 1.00 95.31 133 LEU A C 1
ATOM 1084 O O . LEU A 1 133 ? -3.988 -6.013 21.035 1.00 95.31 133 LEU A O 1
ATOM 1088 N N . PRO A 1 134 ? -2.019 -7.143 21.093 1.00 93.56 134 PRO A N 1
ATOM 1089 C CA . PRO A 1 134 ? -2.605 -8.425 21.469 1.00 93.56 134 PRO A CA 1
ATOM 1090 C C . PRO A 1 134 ? -3.416 -8.355 22.770 1.00 93.56 134 PRO A C 1
ATOM 1092 O O . PRO A 1 134 ? -3.048 -7.672 23.727 1.00 93.56 134 PRO A O 1
ATOM 1095 N N . ARG A 1 135 ? -4.537 -9.076 22.818 1.00 91.56 135 ARG A N 1
ATOM 1096 C CA . ARG A 1 135 ? -5.476 -9.157 23.947 1.00 91.56 135 ARG A CA 1
ATOM 1097 C C . ARG A 1 135 ? -5.928 -10.597 24.177 1.00 91.56 135 ARG A C 1
ATOM 1099 O O . ARG A 1 135 ? -5.821 -11.443 23.296 1.00 91.56 135 ARG A O 1
ATOM 1106 N N . GLN A 1 136 ? -6.510 -10.858 25.350 1.00 88.12 136 GLN A N 1
ATOM 1107 C CA . GLN A 1 136 ? -6.939 -12.201 25.775 1.00 88.12 136 GLN A CA 1
ATOM 1108 C C . GLN A 1 136 ? -7.863 -12.915 24.766 1.00 88.12 136 GLN A C 1
ATOM 1110 O O . GLN A 1 136 ? -7.770 -14.127 24.599 1.00 88.12 136 GLN A O 1
ATOM 1115 N N . GLY A 1 137 ? -8.730 -12.176 24.062 1.00 87.31 137 GLY A N 1
ATOM 1116 C CA . GLY A 1 137 ? -9.642 -12.740 23.058 1.00 87.31 137 GLY A CA 1
ATOM 1117 C C . GLY A 1 137 ? -8.981 -13.140 21.735 1.00 87.31 137 GLY A C 1
ATOM 1118 O O . GLY A 1 137 ? -9.552 -13.943 20.998 1.00 87.31 137 GLY A O 1
ATOM 1119 N N . ASP A 1 138 ? -7.779 -12.638 21.441 1.00 92.88 138 ASP A N 1
ATOM 1120 C CA . ASP A 1 138 ? -7.156 -12.810 20.126 1.00 92.88 138 ASP A CA 1
ATOM 1121 C C . ASP A 1 138 ? -6.725 -14.253 19.882 1.00 92.88 138 ASP A C 1
ATOM 1123 O O . ASP A 1 138 ? -6.892 -14.764 18.780 1.00 92.88 138 ASP A O 1
ATOM 1127 N N . LEU A 1 139 ? -6.243 -14.953 20.915 1.00 91.25 139 LEU A N 1
ATOM 1128 C CA . LEU A 1 139 ? -5.875 -16.362 20.781 1.00 91.25 139 LEU A CA 1
ATOM 1129 C C . LEU A 1 139 ? -7.097 -17.221 20.435 1.00 91.25 139 LEU A C 1
ATOM 1131 O O . LEU A 1 139 ? -7.036 -18.053 19.533 1.00 91.25 139 LEU A O 1
ATOM 1135 N N . LYS A 1 140 ? -8.234 -16.982 21.103 1.00 89.56 140 LYS A N 1
ATOM 1136 C CA . LYS A 1 140 ? -9.499 -17.657 20.781 1.00 89.56 140 LYS A CA 1
ATOM 1137 C C . LYS A 1 140 ? -9.948 -17.326 19.356 1.00 89.56 140 LYS A C 1
ATOM 1139 O O . LYS A 1 140 ? -10.428 -18.211 18.648 1.00 89.56 140 LYS A O 1
ATOM 1144 N N . TRP A 1 141 ? -9.771 -16.078 18.927 1.00 91.81 141 TRP A N 1
ATOM 1145 C CA . TRP A 1 141 ? -10.048 -15.664 17.556 1.00 91.81 141 TRP A CA 1
ATOM 1146 C C . TRP A 1 141 ? -9.181 -16.415 16.543 1.00 91.81 141 TRP A C 1
ATOM 1148 O O . TRP A 1 141 ? -9.718 -16.968 15.589 1.00 91.81 141 TRP A O 1
ATOM 1158 N N . LEU A 1 142 ? -7.872 -16.521 16.778 1.00 91.25 142 LEU A N 1
ATOM 1159 C CA . LEU A 1 142 ? -6.945 -17.227 15.888 1.00 91.25 142 LEU A CA 1
ATOM 1160 C C . LEU A 1 142 ? -7.242 -18.727 15.814 1.00 91.25 142 LEU A C 1
ATOM 1162 O O . LEU A 1 142 ? -7.334 -19.273 14.719 1.00 91.25 142 LEU A O 1
ATOM 1166 N N . LEU A 1 143 ? -7.463 -19.382 16.958 1.00 89.56 143 LEU A N 1
ATOM 1167 C CA . LEU A 1 143 ? -7.772 -20.817 17.018 1.00 89.56 143 LEU A CA 1
ATOM 1168 C C . LEU A 1 143 ? -9.098 -21.177 16.335 1.00 89.56 143 LEU A C 1
ATOM 1170 O O . LEU A 1 143 ? -9.263 -22.296 15.862 1.00 89.56 143 LEU A O 1
ATOM 1174 N N . SER A 1 144 ? -10.039 -20.235 16.276 1.00 88.00 144 SER A N 1
ATOM 1175 C CA . SER A 1 144 ? -11.318 -20.403 15.575 1.00 88.00 144 SER A CA 1
ATOM 1176 C C . SER A 1 144 ? -11.320 -19.813 14.163 1.00 88.00 144 SER A C 1
ATOM 1178 O O . SER A 1 144 ? -12.351 -19.870 13.491 1.00 88.00 144 SER A O 1
ATOM 1180 N N . LEU A 1 145 ? -10.199 -19.228 13.716 1.00 87.38 145 LEU A N 1
ATOM 1181 C CA . LEU A 1 145 ? -10.070 -18.495 12.453 1.00 87.38 145 LEU A CA 1
ATOM 1182 C C . LEU A 1 145 ? -11.209 -17.482 12.262 1.00 87.38 145 LEU A C 1
ATOM 1184 O O . LEU A 1 145 ? -11.867 -17.437 11.226 1.00 87.38 145 LEU A O 1
ATOM 1188 N N . GLY A 1 146 ? -11.507 -16.728 13.322 1.00 84.12 146 GLY A N 1
ATOM 1189 C CA . GLY A 1 146 ? -12.598 -15.755 13.351 1.00 84.12 146 GLY A CA 1
ATOM 1190 C C . GLY A 1 146 ? -13.999 -16.353 13.224 1.00 84.12 146 GLY A C 1
ATOM 1191 O O . GLY A 1 146 ? -14.928 -15.646 12.846 1.00 84.12 146 GLY A O 1
ATOM 1192 N N . GLY A 1 147 ? -14.162 -17.647 13.511 1.00 82.19 147 GLY A N 1
ATOM 1193 C CA . GLY A 1 147 ? -15.424 -18.363 13.334 1.00 82.19 147 GLY A CA 1
ATOM 1194 C C . GLY A 1 147 ? -15.726 -18.721 11.876 1.00 82.19 147 GLY A C 1
ATOM 1195 O O . GLY A 1 147 ? -16.855 -19.098 11.573 1.00 82.19 147 GLY A O 1
ATOM 1196 N N . MET A 1 148 ? -14.737 -18.642 10.974 1.00 77.94 148 MET A N 1
ATOM 1197 C CA . MET A 1 148 ? -14.910 -18.855 9.528 1.00 77.94 148 MET A CA 1
ATOM 1198 C C . MET A 1 148 ? -15.565 -20.203 9.174 1.00 77.94 148 MET A C 1
ATOM 1200 O O . MET A 1 148 ? -16.290 -20.283 8.183 1.00 77.94 148 MET A O 1
ATOM 1204 N N . PHE A 1 149 ? -15.356 -21.233 10.001 1.00 76.00 149 PHE A N 1
ATOM 1205 C CA . PHE A 1 149 ? -15.891 -22.587 9.809 1.00 76.00 149 PHE A CA 1
ATOM 1206 C C . PHE A 1 149 ? -17.103 -22.930 10.685 1.00 76.00 149 PHE A C 1
ATOM 1208 O O . PHE A 1 149 ? -17.598 -24.051 10.632 1.00 76.00 149 PHE A O 1
ATOM 1215 N N . ALA A 1 150 ? -17.601 -21.991 11.490 1.00 71.25 150 ALA A N 1
ATOM 1216 C CA . ALA A 1 150 ? -18.647 -22.271 12.472 1.00 71.25 150 ALA A CA 1
ATOM 1217 C C . ALA A 1 150 ? -20.086 -22.250 11.892 1.00 71.25 150 ALA A C 1
ATOM 1219 O O . ALA A 1 150 ? -21.046 -22.438 12.636 1.00 71.25 150 ALA A O 1
ATOM 1220 N N . GLY A 1 151 ? -20.250 -22.058 10.575 1.00 64.38 151 GLY A N 1
ATOM 1221 C CA . GLY A 1 151 ? -21.555 -21.998 9.897 1.00 64.38 151 GLY A CA 1
ATOM 1222 C C . GLY A 1 151 ? -22.384 -20.749 10.247 1.00 64.38 151 GLY A C 1
ATOM 1223 O O . GLY A 1 151 ? -21.920 -19.863 10.961 1.00 64.38 151 GLY A O 1
ATOM 1224 N N . GLU A 1 152 ? -23.627 -20.667 9.753 1.00 58.59 152 GLU A N 1
ATOM 1225 C CA . GLU A 1 152 ? -24.539 -19.526 10.013 1.00 58.59 152 GLU A CA 1
ATOM 1226 C C . GLU A 1 152 ? -24.868 -19.343 11.506 1.00 58.59 152 GLU A C 1
ATOM 1228 O O . GLU A 1 152 ? -25.072 -18.224 11.979 1.00 58.59 152 GLU A O 1
ATOM 1233 N N . HIS A 1 153 ? -24.826 -20.440 12.263 1.00 53.62 153 HIS A N 1
ATOM 1234 C CA . HIS A 1 153 ? -25.131 -20.498 13.695 1.00 53.62 153 HIS A CA 1
ATOM 1235 C C . HIS A 1 153 ? -23.875 -20.401 14.576 1.00 53.62 153 HIS A C 1
ATOM 1237 O O . HIS A 1 153 ? -23.953 -20.513 15.799 1.00 53.62 153 HIS A O 1
ATOM 1243 N N . GLY A 1 154 ? -22.706 -20.191 13.965 1.00 59.94 154 GLY A N 1
ATOM 1244 C CA . GLY A 1 154 ? -21.438 -20.061 14.662 1.00 59.94 154 GLY A CA 1
ATOM 1245 C C . GLY A 1 154 ? -21.433 -18.873 15.616 1.00 59.94 154 GLY A C 1
ATOM 1246 O O . GLY A 1 154 ? -21.734 -17.741 15.214 1.00 59.94 154 GLY A O 1
ATOM 1247 N N . GLY A 1 155 ? -21.100 -19.145 16.880 1.00 64.94 155 GLY A N 1
ATOM 1248 C CA . GLY A 1 155 ? -21.022 -18.139 17.935 1.00 64.94 155 GLY A CA 1
ATOM 1249 C C . GLY A 1 155 ? -20.040 -17.025 17.580 1.00 64.94 155 GLY A C 1
ATOM 1250 O O . GLY A 1 155 ? -18.951 -17.283 17.067 1.00 64.94 155 GLY A O 1
ATOM 1251 N N . GLU A 1 156 ? -20.434 -15.781 17.848 1.00 72.62 156 GLU A N 1
ATOM 1252 C CA . GLU A 1 156 ? -19.583 -14.619 17.605 1.00 72.62 156 GLU A CA 1
ATOM 1253 C C . GLU A 1 156 ? -18.298 -14.716 18.429 1.00 72.62 156 GLU A C 1
ATOM 1255 O O . GLU A 1 156 ? -18.315 -14.950 19.643 1.00 72.62 156 GLU A O 1
ATOM 1260 N N . VAL A 1 157 ? -17.160 -14.560 17.754 1.00 83.50 157 VAL A N 1
ATOM 1261 C CA . VAL A 1 157 ? -15.855 -14.612 18.407 1.00 83.50 157 VAL A CA 1
ATOM 1262 C C . VAL A 1 157 ? -15.453 -13.192 18.799 1.00 83.50 157 VAL A C 1
ATOM 1264 O O . VAL A 1 157 ? -15.566 -12.294 17.964 1.00 83.50 157 VAL A O 1
ATOM 1267 N N . PRO A 1 158 ? -14.971 -12.952 20.034 1.00 82.50 158 PRO A N 1
ATOM 1268 C CA . PRO A 1 158 ? -14.627 -11.609 20.487 1.00 82.50 158 PRO A CA 1
ATOM 1269 C C . PRO A 1 158 ? -13.660 -10.900 19.529 1.00 82.50 158 PRO A C 1
ATOM 1271 O O . PRO A 1 158 ? -12.541 -11.363 19.319 1.00 82.50 158 PRO A O 1
ATOM 1274 N N . SER A 1 159 ? -14.092 -9.770 18.967 1.00 81.62 159 SER A N 1
ATOM 1275 C CA . SER A 1 159 ? -13.339 -9.007 17.961 1.00 81.62 159 SER A CA 1
ATOM 1276 C C . SER A 1 159 ? -12.997 -7.575 18.385 1.00 81.62 159 SER A C 1
ATOM 1278 O O . SER A 1 159 ? -12.290 -6.890 17.659 1.00 81.62 159 SER A O 1
ATOM 1280 N N . HIS A 1 160 ? -13.479 -7.105 19.544 1.00 87.00 160 HIS A N 1
ATOM 1281 C CA . HIS A 1 160 ? -13.298 -5.731 20.046 1.00 87.00 160 HIS A CA 1
ATOM 1282 C C . HIS A 1 160 ? -13.407 -4.664 18.925 1.00 87.00 160 HIS A C 1
ATOM 1284 O O . HIS A 1 160 ? -14.371 -4.663 18.165 1.00 87.00 160 HIS A O 1
ATOM 1290 N N . ARG A 1 161 ? -12.433 -3.746 18.828 1.00 90.88 161 ARG A N 1
ATOM 1291 C CA . ARG A 1 161 ? -12.365 -2.674 17.818 1.00 90.88 161 ARG A CA 1
ATOM 1292 C C . ARG A 1 161 ? -11.733 -3.210 16.532 1.00 90.88 161 ARG A C 1
ATOM 1294 O O . ARG A 1 161 ? -12.227 -2.900 15.444 1.00 90.88 161 ARG A O 1
ATOM 1301 N N . PHE A 1 162 ? -10.685 -4.018 16.712 1.00 94.00 162 PHE A N 1
ATOM 1302 C CA . PHE A 1 162 ? -9.987 -4.788 15.692 1.00 94.00 162 PHE A CA 1
ATOM 1303 C C . PHE A 1 162 ? -9.826 -6.237 16.155 1.00 94.00 162 PHE A C 1
ATOM 1305 O O . PHE A 1 162 ? -9.447 -6.484 17.307 1.00 94.00 162 PHE A O 1
ATOM 1312 N N . ASN A 1 163 ? -10.109 -7.178 15.259 1.00 93.81 163 ASN A N 1
ATOM 1313 C CA . ASN A 1 163 ? -9.952 -8.609 15.485 1.00 93.81 163 ASN A CA 1
ATOM 1314 C C . ASN A 1 163 ? -8.491 -9.059 15.317 1.00 93.81 163 ASN A C 1
ATOM 1316 O O . ASN A 1 163 ? -7.668 -8.318 14.790 1.00 93.81 163 ASN A O 1
ATOM 1320 N N . ALA A 1 164 ? -8.155 -10.285 15.728 1.00 93.75 164 ALA A N 1
ATOM 1321 C CA . ALA A 1 164 ? -6.764 -10.744 15.687 1.00 93.75 164 ALA A CA 1
ATOM 1322 C C . ALA A 1 164 ? -6.161 -10.801 14.268 1.00 93.75 164 ALA A C 1
ATOM 1324 O O . ALA A 1 164 ? -4.961 -10.596 14.121 1.00 93.75 164 ALA A O 1
ATOM 1325 N N . GLY A 1 165 ? -6.966 -11.025 13.225 1.00 92.88 165 GLY A N 1
ATOM 1326 C CA . GLY A 1 165 ? -6.517 -10.943 11.834 1.00 92.88 165 GLY A CA 1
ATOM 1327 C C . GLY A 1 165 ? -6.166 -9.514 11.410 1.00 92.88 165 GLY A C 1
ATOM 1328 O O . GLY A 1 165 ? -5.112 -9.298 10.820 1.00 92.88 165 GLY A O 1
ATOM 1329 N N . GLU A 1 166 ? -7.001 -8.532 11.766 1.00 93.88 166 GLU A N 1
ATOM 1330 C CA . GLU A 1 166 ? -6.712 -7.103 11.545 1.00 93.88 166 GLU A CA 1
ATOM 1331 C C . GLU A 1 166 ? -5.426 -6.682 12.276 1.00 93.88 166 GLU A C 1
ATOM 1333 O O . GLU A 1 166 ? -4.598 -5.986 11.697 1.00 93.88 166 GLU A O 1
ATOM 1338 N N . LYS A 1 167 ? -5.208 -7.178 13.501 1.00 95.19 167 LYS A N 1
ATOM 1339 C CA . LYS A 1 167 ? -4.000 -6.899 14.297 1.00 95.19 167 LYS A CA 1
ATOM 1340 C C . LYS A 1 167 ? -2.722 -7.514 13.742 1.00 95.19 167 LYS A C 1
ATOM 1342 O O . LYS A 1 167 ? -1.661 -6.938 13.914 1.00 95.19 167 LYS A O 1
ATOM 1347 N N . LEU A 1 168 ? -2.808 -8.701 13.136 1.00 94.25 168 LEU A N 1
ATOM 1348 C CA . LEU A 1 168 ? -1.660 -9.338 12.481 1.00 94.25 168 LEU A CA 1
ATOM 1349 C C . LEU A 1 168 ? -1.280 -8.634 11.176 1.00 94.25 168 LEU A C 1
ATOM 1351 O O . LEU A 1 168 ? -0.134 -8.732 10.744 1.00 94.25 168 LEU A O 1
ATOM 1355 N N . TRP A 1 169 ? -2.250 -7.986 10.529 1.00 93.88 169 TRP A N 1
ATOM 1356 C CA . TRP A 1 169 ? -2.022 -7.205 9.320 1.00 93.88 169 TRP A CA 1
ATOM 1357 C C . TRP A 1 169 ? -1.477 -5.797 9.613 1.00 93.88 169 TRP A C 1
ATOM 1359 O O . TRP A 1 169 ? -0.706 -5.287 8.802 1.00 93.88 169 TRP A O 1
ATOM 1369 N N . PHE A 1 170 ? -1.896 -5.188 10.730 1.00 93.06 170 PHE A N 1
ATOM 1370 C CA . PHE A 1 170 ? -1.473 -3.860 11.194 1.00 93.06 170 PHE A CA 1
ATOM 1371 C C . PHE A 1 170 ? 0.024 -3.789 11.534 1.00 93.06 170 PHE A C 1
ATOM 1373 O O . PHE A 1 170 ? 0.663 -2.805 11.095 1.00 93.06 170 PHE A O 1
#

InterPro domains:
  IPR011577 Cytochrome b561, bacterial/Ni-hydrogenase [PF01292] (57-168)
  IPR016174 Di-haem cytochrome, transmembrane [SSF81342] (51-170)
  IPR051817 Formate dehydrogenase cytochrome b556 subunit [PTHR30074] (28-170)

Sequence (170 aa):
GVLIQRTGQKWRLFRNGVITVWGGWLMVLVPSVILGFFLWRGMIPLKEAPTGRKIERFTPTERYVHWTMAISFVTLGVSGIVMLWGKHFLLPILGHQLFGWLTYLLKNLHNLVGPLFTVSIIVAFVMWVRDNLPRQGDLKWLLSLGGMFAGEHGGEVPSHRFNAGEKLWF

Secondary structure (DSSP, 8-state):
-----HHHHHHHHHIIIIIHHHHHHHHHHHHHHHHHHHHHH-----SS---S----SS-HHHHHHHHHHHHHHHHHHHHHHHHHHHHHHTHHHHHHHHHHHHHHHHHHHHHHHHHHHHHHHHHHHHHHHHHHS--HHHHHHHHTGGGTTS-TTPPPPP--SS-HHHHHH-

Radius of gyration: 22.07 Å; chains: 1; bounding box: 69×36×54 Å